Protein AF-X0WBB3-F1 (afdb_monomer_lite)

Secondary structure (DSSP, 8-state):
--HHHHHHHHHHHT-----HHHHHS-TT-PBPTTT-PBPEEEEETTEEEEEETTTEEE--TTHHHHHHHHHHHHHHHHHHHHHHHHHHHHHHHHHHHHHHTTT--

pLDDT: mean 83.01, std 15.42, range [49.75, 98.12]

Sequence (105 aa):
MDDEVLQFLADIENDQSFSENEQVVPHGERPCPICGEMMQVEVEHGVNIDACDQHGIWLDRDELPAIISKIRSGARLKRQRLVRQARTDGKKSGVIFGVWSLLFD

Organism: NCBI:txid412755

Radius of gyration: 25.54 Å; chains: 1; bounding box: 73×35×61 Å

Structure (mmCIF, N/CA/C/O backbone):
data_AF-X0WBB3-F1
#
_entry.id   AF-X0WBB3-F1
#
loop_
_atom_site.group_PDB
_atom_site.id
_atom_site.type_symbol
_atom_site.label_atom_id
_atom_site.label_alt_id
_atom_site.label_comp_id
_atom_site.label_asym_id
_atom_site.label_entity_id
_atom_site.label_seq_id
_atom_site.pdbx_PDB_ins_code
_atom_site.Cartn_x
_atom_site.Cartn_y
_atom_site.Cartn_z
_atom_site.occupancy
_atom_site.B_iso_or_equiv
_atom_site.auth_seq_id
_atom_site.auth_comp_id
_atom_site.auth_asym_id
_atom_site.auth_atom_id
_atom_site.pdbx_PDB_model_num
ATOM 1 N N . MET A 1 1 ? -28.432 22.628 -23.208 1.00 57.84 1 MET A N 1
ATOM 2 C CA . MET A 1 1 ? -28.674 22.231 -21.805 1.00 57.84 1 MET A CA 1
ATOM 3 C C . MET A 1 1 ? -27.718 21.084 -21.506 1.00 57.84 1 MET A C 1
ATOM 5 O O . MET A 1 1 ? -28.145 20.015 -21.102 1.00 57.84 1 MET A O 1
ATOM 9 N N . ASP A 1 2 ? -26.430 21.299 -21.802 1.00 65.12 2 ASP A N 1
ATOM 10 C CA . ASP A 1 2 ? -25.484 20.205 -22.071 1.00 65.12 2 ASP A CA 1
ATOM 11 C C . ASP A 1 2 ? -24.083 20.508 -21.521 1.00 65.12 2 ASP A C 1
ATOM 13 O O . ASP A 1 2 ? -23.378 19.584 -21.139 1.00 65.12 2 ASP A O 1
ATOM 17 N N . ASP A 1 3 ? -23.706 21.785 -21.376 1.00 69.00 3 ASP A N 1
ATOM 18 C CA . ASP A 1 3 ? -22.410 22.161 -20.789 1.00 69.00 3 ASP A CA 1
ATOM 19 C C . ASP A 1 3 ? -22.322 21.823 -19.293 1.00 69.00 3 ASP A C 1
ATOM 21 O O . ASP A 1 3 ? -21.275 21.413 -18.807 1.00 69.00 3 ASP A O 1
ATOM 25 N N . GLU A 1 4 ? -23.437 21.918 -18.566 1.00 76.00 4 GLU A N 1
ATOM 26 C CA . GLU A 1 4 ? -23.508 21.588 -17.136 1.00 76.00 4 GLU A CA 1
ATOM 27 C C . GLU A 1 4 ? -23.421 20.070 -16.897 1.00 76.00 4 GLU A C 1
ATOM 29 O O . GLU A 1 4 ? -22.791 19.613 -15.948 1.00 76.00 4 GLU A O 1
ATOM 34 N N . VAL A 1 5 ? -23.987 19.275 -17.814 1.00 77.31 5 VAL A N 1
ATOM 35 C CA . VAL A 1 5 ? -23.910 17.806 -17.785 1.00 77.31 5 VAL A CA 1
ATOM 36 C C . VAL A 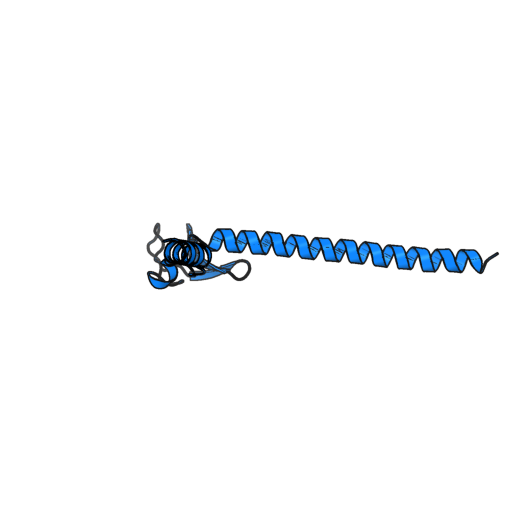1 5 ? -22.513 17.334 -18.182 1.00 77.31 5 VAL A C 1
ATOM 38 O O . VAL A 1 5 ? -21.985 16.410 -17.575 1.00 77.31 5 VAL A O 1
ATOM 41 N N . LEU A 1 6 ? -21.888 17.977 -19.171 1.00 73.94 6 LEU A N 1
ATOM 42 C CA . LEU A 1 6 ? -20.516 17.669 -19.576 1.00 73.94 6 LEU A CA 1
ATOM 43 C C . LEU A 1 6 ? -19.501 18.045 -18.493 1.00 73.94 6 LEU A C 1
ATOM 45 O O . LEU A 1 6 ? -18.568 17.280 -18.264 1.00 73.94 6 LEU A O 1
ATOM 49 N N . GLN A 1 7 ? -19.711 19.163 -17.794 1.00 72.56 7 GLN A N 1
ATOM 50 C CA . GLN A 1 7 ? -18.898 19.525 -16.635 1.00 72.56 7 GLN A CA 1
ATOM 51 C C . GLN A 1 7 ? -19.069 18.500 -15.506 1.00 72.56 7 GLN A C 1
ATOM 53 O O . GLN A 1 7 ? -18.080 18.007 -14.980 1.00 72.56 7 GLN A O 1
ATOM 58 N N . PHE A 1 8 ? -20.304 18.084 -15.217 1.00 71.31 8 PHE A N 1
ATOM 59 C CA . PHE A 1 8 ? -20.592 17.055 -14.215 1.00 71.31 8 PHE A CA 1
ATOM 60 C C . PHE A 1 8 ? -19.952 15.693 -14.545 1.00 71.31 8 PHE A C 1
ATOM 62 O O . PHE A 1 8 ? -19.420 15.027 -13.661 1.00 71.31 8 PHE A O 1
ATOM 69 N N . LEU A 1 9 ? -19.952 15.279 -15.817 1.00 68.44 9 LEU A N 1
ATOM 70 C CA . LEU A 1 9 ? -19.280 14.049 -16.257 1.00 68.44 9 LEU A CA 1
ATOM 71 C C . LEU A 1 9 ? -17.751 14.161 -16.176 1.00 68.44 9 LEU A C 1
ATOM 73 O O . LEU A 1 9 ? -17.098 13.206 -15.762 1.00 68.44 9 LEU A O 1
ATOM 77 N N . ALA A 1 10 ? -17.186 15.322 -16.518 1.00 68.38 10 ALA A N 1
ATOM 78 C CA . ALA A 1 10 ? -15.755 15.581 -16.380 1.00 68.38 10 ALA A CA 1
ATOM 79 C C . ALA A 1 10 ? -15.309 15.594 -14.908 1.00 68.38 10 ALA A C 1
ATOM 81 O O . ALA A 1 10 ? -14.223 15.112 -14.598 1.00 68.38 10 ALA A O 1
ATOM 82 N N . ASP A 1 11 ? -16.153 16.089 -14.002 1.00 65.94 11 ASP A N 1
ATOM 83 C CA . ASP A 1 11 ? -15.886 16.102 -12.563 1.00 65.94 11 ASP A CA 1
ATOM 84 C C . ASP A 1 11 ? -15.954 14.684 -11.956 1.00 65.94 11 ASP A C 1
ATOM 86 O O . ASP A 1 11 ? -15.150 14.362 -11.086 1.00 65.94 11 ASP A O 1
ATOM 90 N N . ILE A 1 12 ? -16.829 13.802 -12.467 1.00 62.53 12 ILE A N 1
ATOM 91 C CA . ILE A 1 12 ? -16.851 12.367 -12.112 1.00 62.53 12 ILE A CA 1
ATOM 92 C C . ILE A 1 12 ? -15.587 11.648 -12.608 1.00 62.53 12 ILE A C 1
ATOM 94 O O . ILE A 1 12 ? -15.017 10.826 -11.894 1.00 62.53 12 ILE A O 1
ATOM 98 N N . GLU A 1 13 ? -15.139 11.925 -13.835 1.00 60.09 13 GLU A N 1
ATOM 99 C CA . GLU A 1 13 ? -13.934 11.297 -14.400 1.00 60.09 13 GLU A CA 1
ATOM 100 C C . GLU A 1 13 ? -12.635 11.795 -13.746 1.00 60.09 13 GLU A C 1
ATOM 102 O O . GLU A 1 13 ? -11.619 11.096 -13.772 1.00 60.09 13 GLU A O 1
ATOM 107 N N . ASN A 1 14 ? -12.665 12.992 -13.159 1.00 57.06 14 ASN A N 1
ATOM 108 C CA . ASN A 1 14 ? -11.523 13.641 -12.522 1.00 57.06 14 ASN A CA 1
ATOM 109 C C . ASN A 1 14 ? -11.528 13.512 -10.993 1.00 57.06 14 ASN A C 1
ATOM 111 O O . ASN A 1 14 ? -10.744 14.189 -10.322 1.00 57.06 14 ASN A O 1
ATOM 115 N N . ASP A 1 15 ? -12.378 12.642 -10.444 1.00 56.09 15 ASP A N 1
ATOM 116 C CA . ASP A 1 15 ? -12.392 12.320 -9.024 1.00 56.09 15 ASP A CA 1
ATOM 117 C C . ASP A 1 15 ? -11.141 11.506 -8.659 1.00 56.09 15 ASP A C 1
ATOM 119 O O . ASP A 1 15 ? -11.122 10.282 -8.556 1.00 56.09 15 ASP A O 1
ATOM 123 N N . GLN A 1 16 ? -10.032 12.231 -8.522 1.00 57.78 16 GLN A N 1
ATOM 124 C CA . GLN A 1 16 ? -8.817 11.796 -7.851 1.00 57.78 16 GLN A CA 1
ATOM 125 C C . GLN A 1 16 ? -8.965 11.957 -6.333 1.00 57.78 16 GLN A C 1
ATOM 127 O O . GLN A 1 16 ? -7.996 12.327 -5.661 1.00 57.78 16 GLN A O 1
ATOM 132 N N . SER A 1 17 ? -10.154 11.727 -5.768 1.00 53.50 17 SER A N 1
ATOM 133 C CA . SER A 1 17 ? -10.247 11.567 -4.327 1.00 53.50 17 SER A CA 1
ATOM 134 C C . SER A 1 17 ? -9.536 10.267 -3.965 1.00 53.50 17 SER A C 1
ATOM 136 O O . SER A 1 17 ? -9.991 9.152 -4.201 1.00 53.50 17 SER A O 1
ATOM 138 N N . PHE A 1 18 ? -8.329 10.428 -3.423 1.00 58.09 18 PHE A N 1
ATOM 139 C CA . PHE A 1 18 ? -7.751 9.425 -2.543 1.00 58.09 18 PHE A CA 1
ATOM 140 C C . PHE A 1 18 ? -8.852 8.976 -1.584 1.00 58.09 18 PHE A C 1
ATOM 142 O O . PHE A 1 18 ? -9.543 9.840 -1.036 1.00 58.09 18 PHE A O 1
ATOM 149 N N . SER A 1 19 ? -9.013 7.653 -1.497 1.00 61.62 19 SER A N 1
ATOM 150 C CA . SER A 1 19 ? -10.192 6.943 -1.004 1.00 61.62 19 SER A CA 1
ATOM 151 C C . SER A 1 19 ? -11.025 7.764 -0.016 1.00 61.62 19 SER A C 1
ATOM 153 O O . SER A 1 19 ? -10.541 8.197 1.028 1.00 61.62 19 SER A O 1
ATOM 155 N N . GLU A 1 20 ? -12.316 7.943 -0.304 1.00 71.00 20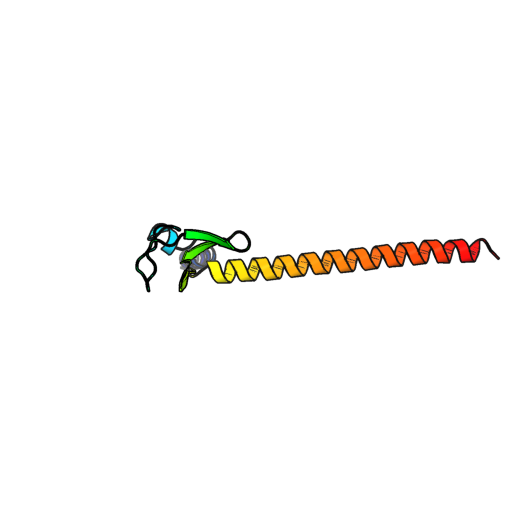 GLU A N 1
ATOM 156 C CA . GLU A 1 20 ? -13.273 8.497 0.669 1.00 71.00 20 GLU A CA 1
ATOM 157 C C . GLU A 1 20 ? -13.136 7.805 2.041 1.00 71.00 20 GLU A C 1
ATOM 159 O O . GLU A 1 20 ? -13.293 8.433 3.086 1.00 71.00 20 GLU A O 1
ATOM 164 N N . ASN A 1 21 ? -12.754 6.522 2.032 1.00 81.69 21 ASN A N 1
ATOM 165 C CA . ASN A 1 21 ? -12.452 5.734 3.218 1.00 81.69 21 ASN A CA 1
ATOM 166 C C . ASN A 1 21 ? -11.294 6.283 4.061 1.00 81.69 21 ASN A C 1
ATOM 168 O O . ASN A 1 21 ? -11.414 6.231 5.279 1.00 81.69 21 ASN A O 1
ATOM 172 N N . GLU A 1 22 ? -10.225 6.830 3.477 1.00 83.31 22 GLU A N 1
ATOM 173 C CA . GLU A 1 22 ? -9.100 7.387 4.246 1.00 83.31 22 GLU A CA 1
ATOM 174 C C . GLU A 1 22 ? -9.547 8.557 5.127 1.00 83.31 22 GLU A C 1
ATOM 176 O O . GLU A 1 22 ? -9.043 8.756 6.229 1.00 83.31 22 GLU A O 1
ATOM 181 N N . GLN A 1 23 ? -10.534 9.326 4.663 1.00 83.19 23 GLN A N 1
ATOM 182 C CA . GLN A 1 23 ? -11.096 10.436 5.430 1.00 83.19 23 GLN A CA 1
ATOM 183 C C . GLN A 1 23 ? -11.981 9.949 6.585 1.00 83.19 23 GLN A C 1
ATOM 185 O O . GLN A 1 23 ? -12.121 10.647 7.588 1.00 83.19 23 GLN A O 1
ATOM 190 N N . VAL A 1 24 ? -12.598 8.771 6.441 1.00 88.94 24 VAL A N 1
ATOM 191 C CA . VAL A 1 24 ? -13.482 8.176 7.453 1.00 88.94 24 VAL A CA 1
ATOM 192 C C . VAL A 1 24 ? -12.684 7.385 8.484 1.00 88.94 24 VAL A C 1
ATOM 194 O O . VAL A 1 24 ? -12.955 7.498 9.679 1.00 88.94 24 VAL A O 1
ATOM 197 N N . VAL A 1 25 ? -11.722 6.580 8.031 1.00 89.81 25 VAL A N 1
ATOM 198 C CA . VAL A 1 25 ? -10.829 5.793 8.879 1.00 89.81 25 VAL A CA 1
ATOM 199 C C . VAL A 1 25 ? -9.413 5.847 8.300 1.00 89.81 25 VAL A C 1
ATOM 201 O O . VAL A 1 25 ? -9.098 5.073 7.387 1.00 89.81 25 VAL A O 1
ATOM 204 N N . PRO A 1 26 ? -8.559 6.740 8.823 1.00 90.94 26 PRO A N 1
ATOM 205 C CA . PRO A 1 26 ? -7.173 6.834 8.396 1.00 90.94 26 PRO A CA 1
ATOM 206 C C . PRO A 1 26 ? -6.413 5.522 8.599 1.00 90.94 26 PRO A C 1
ATOM 208 O O . PRO A 1 26 ? -6.749 4.709 9.471 1.00 90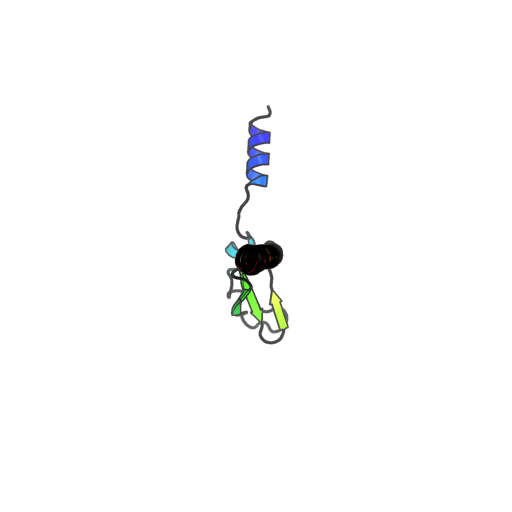.94 26 PRO A O 1
ATOM 211 N N . HIS A 1 27 ? -5.342 5.347 7.833 1.00 93.25 27 HIS A N 1
ATOM 212 C CA . HIS A 1 27 ? -4.387 4.266 8.065 1.00 93.25 27 HIS A CA 1
ATOM 213 C C . HIS A 1 27 ? -3.899 4.241 9.522 1.00 93.25 27 HIS A C 1
ATOM 215 O O . HIS A 1 27 ? -3.552 5.271 10.102 1.00 93.25 27 HIS A O 1
ATOM 221 N N . GLY A 1 28 ? -3.829 3.049 10.112 1.00 93.00 28 GLY A N 1
ATOM 222 C CA . GLY A 1 28 ? -3.407 2.824 11.495 1.00 93.00 28 GLY A CA 1
ATOM 223 C C . GLY A 1 28 ? -4.506 3.057 12.534 1.00 93.00 28 GLY A C 1
ATOM 224 O O . GLY A 1 28 ? -4.307 2.768 13.714 1.00 93.00 28 GLY A O 1
ATOM 225 N N . GLU A 1 29 ? -5.680 3.535 12.114 1.00 95.44 29 GLU A N 1
ATOM 226 C CA . GLU A 1 29 ? -6.853 3.715 12.976 1.00 95.44 29 GLU A CA 1
ATOM 227 C C . GLU A 1 29 ? -7.888 2.586 12.813 1.00 95.44 29 GLU A C 1
ATOM 229 O O . GLU A 1 29 ? -8.962 2.616 13.419 1.00 95.44 29 GLU A O 1
ATOM 234 N N . ARG A 1 30 ? -7.561 1.540 12.041 1.00 94.44 30 ARG A N 1
ATOM 235 C CA . ARG A 1 30 ? -8.439 0.385 11.807 1.00 94.44 30 ARG A CA 1
ATOM 236 C C . ARG A 1 30 ? -8.173 -0.747 12.798 1.00 94.44 30 ARG A C 1
ATOM 238 O O . ARG A 1 30 ? -7.045 -1.233 12.870 1.00 94.44 30 ARG A O 1
ATOM 245 N N . PRO A 1 31 ? -9.192 -1.239 13.525 1.00 97.00 31 PRO A N 1
ATOM 246 C CA . PRO A 1 31 ? -9.078 -2.495 14.251 1.00 97.00 31 PRO A CA 1
ATOM 247 C C . PRO A 1 31 ? -9.213 -3.683 13.289 1.00 97.00 31 PRO A C 1
ATOM 249 O O . PRO A 1 31 ? -10.059 -3.693 12.392 1.00 97.00 31 PRO A O 1
ATOM 252 N N . CYS A 1 32 ? -8.422 -4.730 13.508 1.00 97.44 32 CYS A N 1
ATOM 253 C CA . CYS A 1 32 ? -8.532 -5.978 12.769 1.00 97.44 32 CYS A CA 1
ATOM 254 C C . CYS A 1 32 ? -9.921 -6.607 12.994 1.00 97.44 32 CYS A C 1
ATOM 256 O O . CYS A 1 32 ? -10.313 -6.816 14.144 1.00 97.44 32 CYS A O 1
ATOM 258 N N . PRO A 1 33 ? -10.652 -7.016 11.942 1.00 96.88 33 PRO A N 1
ATOM 259 C CA . PRO A 1 33 ? -11.982 -7.613 12.094 1.00 96.88 33 PRO A CA 1
ATOM 260 C C . PRO A 1 33 ? -11.965 -9.009 12.741 1.00 96.88 33 PRO A C 1
ATOM 262 O O . PRO A 1 33 ? -13.025 -9.535 13.070 1.00 96.88 33 PRO A O 1
ATOM 265 N N . ILE A 1 34 ? -10.785 -9.625 12.896 1.00 98.12 34 ILE A N 1
ATOM 266 C CA . ILE A 1 34 ? -10.631 -10.976 13.451 1.00 98.12 34 ILE A CA 1
ATOM 267 C C . ILE A 1 34 ? -10.193 -10.926 14.920 1.00 98.12 34 ILE A C 1
ATOM 269 O O . ILE A 1 34 ? -10.847 -11.547 15.755 1.00 98.12 34 ILE A O 1
ATOM 273 N N . CYS A 1 35 ? -9.127 -10.190 15.260 1.00 97.62 35 CYS A N 1
ATOM 274 C CA . CYS A 1 35 ? -8.654 -10.088 16.652 1.00 97.62 35 CYS A CA 1
ATOM 275 C C . CYS A 1 35 ? -9.023 -8.792 17.378 1.00 97.62 35 CYS A C 1
ATOM 277 O O . CYS A 1 35 ? -8.899 -8.742 18.598 1.00 97.62 35 CYS A O 1
ATOM 279 N N . GLY A 1 36 ? -9.462 -7.750 16.670 1.00 96.75 36 GLY A N 1
ATOM 280 C CA . GLY A 1 36 ? -9.775 -6.442 17.251 1.00 96.75 36 GLY A CA 1
ATOM 281 C C . GLY A 1 36 ? -8.563 -5.570 17.597 1.00 96.75 36 GLY A C 1
ATOM 282 O O . GLY A 1 36 ? -8.754 -4.436 18.025 1.00 96.75 36 GLY A O 1
ATOM 283 N N . GLU A 1 37 ? -7.332 -6.057 17.415 1.00 97.25 37 GLU A N 1
ATOM 284 C CA . GLU A 1 37 ? -6.117 -5.255 17.613 1.00 97.25 37 GLU A CA 1
ATOM 285 C C . GLU A 1 37 ? -5.962 -4.196 16.516 1.00 97.25 37 GLU A C 1
ATOM 287 O O . GLU A 1 37 ? -6.381 -4.413 15.377 1.00 97.25 37 GLU A O 1
ATOM 292 N N . MET A 1 38 ? -5.346 -3.060 16.852 1.00 97.50 38 MET A N 1
ATOM 293 C CA . MET A 1 38 ? -5.075 -1.997 15.883 1.00 97.50 38 MET A CA 1
ATOM 294 C C . MET A 1 38 ? -4.109 -2.488 14.808 1.00 97.50 38 MET A C 1
ATOM 296 O O . MET A 1 38 ? -3.059 -3.053 15.117 1.00 97.50 38 MET A O 1
ATOM 300 N N . MET A 1 39 ? -4.474 -2.264 13.552 1.00 97.56 39 MET A N 1
ATOM 301 C CA . MET A 1 39 ? -3.634 -2.593 12.409 1.00 97.56 39 MET A CA 1
ATOM 302 C C . MET A 1 39 ? -2.487 -1.583 12.298 1.00 97.56 39 MET A C 1
ATOM 304 O O . MET A 1 39 ? -2.631 -0.409 12.637 1.00 97.56 39 MET A O 1
ATOM 308 N N . GLN A 1 40 ? -1.326 -2.061 11.864 1.00 97.56 40 GLN A N 1
ATOM 309 C CA . GLN A 1 40 ? -0.137 -1.250 11.637 1.00 97.56 40 GLN A CA 1
ATOM 310 C C . GLN A 1 40 ? -0.126 -0.739 10.200 1.00 97.56 40 GLN A C 1
ATOM 312 O O . GLN A 1 40 ? -0.572 -1.429 9.285 1.00 97.56 40 GLN A O 1
ATOM 317 N N . VAL A 1 41 ? 0.428 0.454 10.002 1.00 97.19 41 VAL A N 1
ATOM 318 C CA . VAL A 1 41 ? 0.616 1.005 8.659 1.00 97.19 41 VAL A CA 1
ATOM 319 C C . VAL A 1 41 ? 1.881 0.422 8.049 1.00 97.19 41 VAL A C 1
ATOM 321 O O . VAL A 1 41 ? 2.983 0.638 8.557 1.00 97.19 41 VAL A O 1
ATOM 324 N N . GLU A 1 42 ? 1.727 -0.266 6.926 1.00 96.88 42 GLU A N 1
ATOM 325 C CA . GLU A 1 42 ? 2.825 -0.779 6.114 1.00 96.88 42 GLU A CA 1
ATOM 326 C C . GLU A 1 42 ? 2.848 -0.108 4.737 1.00 96.88 42 GLU A C 1
ATOM 328 O O . GLU A 1 42 ? 1.882 0.522 4.312 1.00 96.88 42 GLU A O 1
ATOM 333 N N . VAL A 1 43 ? 3.981 -0.205 4.033 1.00 96.31 43 VAL A N 1
ATOM 334 C CA . VAL A 1 43 ? 4.168 0.442 2.727 1.00 96.31 43 VAL A CA 1
ATOM 335 C C . VAL A 1 43 ? 4.481 -0.595 1.659 1.00 96.31 43 VAL A C 1
ATOM 337 O O . VAL A 1 43 ? 5.612 -1.064 1.541 1.00 96.31 43 VAL A O 1
ATOM 340 N N . GLU A 1 44 ? 3.507 -0.856 0.791 1.00 95.69 44 GLU A N 1
ATOM 341 C CA . GLU A 1 44 ? 3.620 -1.812 -0.305 1.00 95.69 44 GLU A CA 1
ATOM 342 C C . GLU A 1 44 ? 3.768 -1.116 -1.652 1.00 95.69 44 GLU A C 1
ATOM 344 O O . GLU A 1 44 ? 2.902 -0.378 -2.121 1.00 95.69 44 GLU A O 1
ATOM 349 N N . HIS A 1 45 ? 4.923 -1.306 -2.296 1.00 94.12 45 HIS A N 1
ATOM 350 C CA . HIS A 1 45 ? 5.280 -0.596 -3.528 1.00 94.12 45 HIS A CA 1
ATOM 351 C C . HIS A 1 45 ? 5.069 0.936 -3.433 1.00 94.12 45 HIS A C 1
ATOM 353 O O . HIS A 1 45 ? 4.808 1.607 -4.431 1.00 94.12 45 HIS A O 1
ATOM 359 N N . GLY A 1 46 ? 5.200 1.523 -2.239 1.00 92.69 46 GLY A N 1
ATOM 360 C CA . GLY A 1 46 ? 4.966 2.949 -1.984 1.00 92.69 46 GLY A CA 1
ATOM 361 C C . GLY A 1 46 ? 3.491 3.339 -1.835 1.00 92.69 46 GLY A C 1
ATOM 362 O O . GLY A 1 46 ? 3.161 4.494 -2.093 1.00 92.69 46 GLY A O 1
ATOM 363 N N . VAL A 1 47 ? 2.600 2.383 -1.583 1.00 93.38 47 VAL A N 1
ATOM 364 C CA . VAL A 1 47 ? 1.191 2.581 -1.212 1.00 93.38 47 VAL A CA 1
ATOM 365 C C . VAL A 1 47 ? 1.074 2.217 0.266 1.00 93.38 47 VAL A C 1
ATOM 367 O O . VAL A 1 47 ? 1.572 1.162 0.647 1.00 93.38 47 VAL A O 1
ATOM 370 N N . ASN A 1 48 ? 0.496 3.096 1.084 1.00 94.75 48 ASN A N 1
ATOM 371 C CA . ASN A 1 48 ? 0.214 2.768 2.483 1.00 94.75 48 ASN A CA 1
ATOM 372 C C . ASN A 1 48 ? -0.921 1.744 2.526 1.00 94.75 48 ASN A C 1
ATOM 374 O O . ASN A 1 48 ? -1.809 1.815 1.679 1.00 94.75 48 ASN A O 1
ATOM 378 N N . ILE A 1 49 ? -0.831 0.785 3.442 1.00 95.38 49 ILE A N 1
ATOM 379 C CA . ILE A 1 49 ? -1.840 -0.250 3.672 1.00 95.38 49 ILE A CA 1
ATOM 380 C C . ILE A 1 49 ? -1.944 -0.537 5.170 1.00 95.38 49 ILE A C 1
ATOM 382 O O . ILE A 1 49 ? -0.975 -0.336 5.906 1.00 95.38 49 ILE A O 1
ATOM 386 N N . ASP A 1 50 ? -3.083 -1.056 5.614 1.00 97.31 50 ASP A N 1
ATOM 387 C CA . ASP A 1 50 ? -3.252 -1.538 6.984 1.00 97.31 50 ASP A CA 1
ATOM 388 C C . ASP A 1 50 ? -2.939 -3.037 7.069 1.00 97.31 50 ASP A C 1
ATOM 390 O O . ASP A 1 50 ? -3.464 -3.848 6.299 1.00 97.31 50 ASP A O 1
ATOM 394 N N . ALA A 1 51 ? -2.121 -3.434 8.044 1.00 97.88 51 ALA A N 1
ATOM 395 C CA . ALA A 1 51 ? -1.690 -4.812 8.248 1.00 97.88 51 ALA A CA 1
ATOM 396 C C . ALA A 1 51 ? -1.894 -5.279 9.695 1.00 97.88 51 ALA A C 1
ATOM 398 O O . ALA A 1 51 ? -1.604 -4.582 10.664 1.00 97.88 51 ALA A O 1
ATOM 399 N N . CYS A 1 52 ? -2.404 -6.498 9.845 1.00 98.12 52 CYS A N 1
ATOM 400 C CA . CYS A 1 52 ? -2.455 -7.226 11.101 1.00 98.12 52 CYS A CA 1
ATOM 401 C C . CYS A 1 52 ? -1.441 -8.367 11.042 1.00 98.12 52 CYS A C 1
ATOM 403 O O . CYS A 1 52 ? -1.598 -9.285 10.231 1.00 98.12 52 CYS A O 1
ATOM 405 N N . ASP A 1 53 ? -0.483 -8.361 11.969 1.00 96.62 53 ASP A N 1
ATOM 406 C CA . ASP A 1 53 ? 0.612 -9.336 12.061 1.00 96.62 53 ASP A CA 1
ATOM 407 C C . ASP A 1 53 ? 0.147 -10.801 12.024 1.00 96.62 53 ASP A C 1
ATOM 409 O O . ASP A 1 53 ? 0.877 -11.678 11.567 1.00 96.62 53 ASP A O 1
ATOM 413 N N . GLN A 1 54 ? -1.059 -11.087 12.528 1.00 97.44 54 GLN A N 1
ATOM 414 C CA . GLN A 1 54 ? -1.586 -12.450 12.653 1.00 97.44 54 GLN A CA 1
ATOM 415 C C . GLN A 1 54 ? -2.583 -12.844 11.555 1.00 97.44 54 GLN A C 1
ATOM 417 O O . GLN A 1 54 ? -2.743 -14.034 11.285 1.00 97.44 54 GLN A O 1
ATOM 422 N N . HIS A 1 55 ? -3.276 -11.884 10.934 1.00 98.00 55 HIS A N 1
ATOM 423 C CA . HIS A 1 55 ? -4.463 -12.182 10.119 1.00 98.00 55 HIS A CA 1
ATOM 424 C C . HIS A 1 55 ? -4.393 -11.680 8.675 1.00 98.00 55 HIS A C 1
ATOM 426 O O . HIS A 1 55 ? -5.168 -12.152 7.841 1.00 98.00 55 HIS A O 1
ATOM 432 N N . GLY A 1 56 ? -3.466 -10.772 8.358 1.00 96.19 56 GLY A N 1
ATOM 433 C CA . GLY A 1 56 ? -3.246 -10.279 7.000 1.00 96.19 56 GLY A CA 1
ATOM 434 C C . GLY A 1 56 ? -3.532 -8.791 6.833 1.00 96.19 56 GLY A C 1
ATOM 435 O O . GLY A 1 56 ? -3.504 -8.028 7.794 1.00 96.19 56 GLY A O 1
ATOM 436 N N . ILE A 1 57 ? -3.780 -8.386 5.588 1.00 96.88 57 ILE A N 1
ATOM 437 C CA . ILE A 1 57 ? -3.853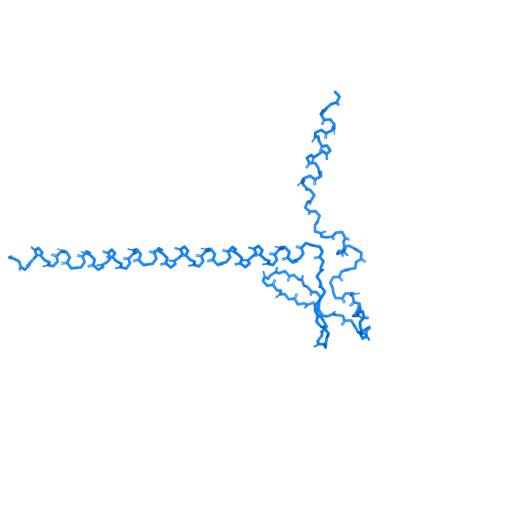 -6.980 5.176 1.00 96.88 57 ILE A CA 1
ATOM 438 C C . ILE A 1 57 ? -5.283 -6.548 4.855 1.00 96.88 57 ILE A C 1
ATOM 440 O O . ILE A 1 57 ? -6.094 -7.342 4.371 1.00 96.88 57 ILE A O 1
ATOM 444 N N . TRP A 1 58 ? -5.567 -5.273 5.085 1.00 95.50 58 TRP A N 1
ATOM 445 C CA . TRP A 1 58 ? -6.776 -4.598 4.647 1.00 95.50 58 TRP A CA 1
ATOM 446 C C . TRP A 1 58 ? -6.402 -3.575 3.577 1.00 95.50 58 TRP A C 1
ATOM 448 O O . TRP A 1 58 ? -5.482 -2.789 3.776 1.00 95.50 58 TRP A O 1
ATOM 458 N N . LEU A 1 59 ? -7.105 -3.615 2.443 1.00 94.19 59 LEU A N 1
ATOM 459 C CA . LEU A 1 59 ? -6.885 -2.702 1.324 1.00 94.19 59 LEU A CA 1
ATOM 460 C C . LEU A 1 59 ? -8.168 -1.945 1.017 1.00 94.19 59 LEU A C 1
ATOM 462 O O . LEU A 1 59 ? -9.219 -2.562 0.809 1.00 94.19 59 LEU A O 1
ATOM 466 N N . ASP A 1 60 ? -8.071 -0.628 0.924 1.00 92.19 60 ASP A N 1
ATOM 467 C CA . ASP A 1 60 ? -9.148 0.189 0.387 1.00 92.19 60 ASP A CA 1
ATOM 468 C C . ASP A 1 60 ? -9.300 0.036 -1.126 1.00 92.19 60 ASP A C 1
ATOM 470 O O . ASP A 1 60 ? -8.450 -0.516 -1.833 1.00 92.19 60 ASP A O 1
ATOM 474 N N . ARG A 1 61 ? -10.432 0.548 -1.627 1.00 89.19 61 ARG A N 1
ATOM 475 C CA . ARG A 1 61 ? -10.861 0.466 -3.030 1.00 89.19 61 ARG A CA 1
ATOM 476 C C . ARG A 1 61 ? -9.727 0.741 -4.026 1.00 89.19 61 ARG A C 1
ATOM 478 O O . ARG A 1 61 ? -9.600 0.005 -5.006 1.00 89.19 61 ARG A O 1
ATOM 485 N N . ASP A 1 62 ? -8.914 1.762 -3.768 1.00 89.25 62 ASP A N 1
ATOM 486 C CA . ASP A 1 62 ? -7.940 2.284 -4.733 1.00 89.25 62 ASP A CA 1
ATOM 487 C C . ASP A 1 62 ? -6.502 1.800 -4.493 1.00 89.25 62 ASP A C 1
ATOM 489 O O . ASP A 1 62 ? -5.635 1.944 -5.362 1.00 89.25 62 ASP A O 1
ATOM 493 N N . GLU A 1 63 ? -6.238 1.129 -3.372 1.00 93.19 63 GLU A N 1
ATOM 494 C CA . GLU A 1 63 ? -4.892 0.689 -2.996 1.00 93.19 63 GLU A CA 1
ATOM 495 C C . GLU A 1 63 ? -4.427 -0.522 -3.801 1.00 93.19 63 GLU A C 1
ATOM 497 O O . GLU A 1 63 ? -3.332 -0.510 -4.372 1.00 93.19 63 GLU A O 1
ATOM 502 N N . LEU A 1 64 ? -5.265 -1.557 -3.928 1.00 94.69 64 LEU A N 1
ATOM 503 C CA . LEU A 1 64 ? -4.914 -2.740 -4.719 1.00 94.69 64 LEU A CA 1
ATOM 504 C C . LEU A 1 64 ? -4.650 -2.386 -6.201 1.00 94.69 64 LEU A C 1
ATOM 506 O O . LEU A 1 64 ? -3.609 -2.799 -6.736 1.00 94.69 64 LEU A O 1
ATOM 510 N N . PRO A 1 65 ? -5.512 -1.603 -6.890 1.00 93.81 65 PRO A N 1
ATOM 511 C CA . PRO A 1 65 ? -5.212 -1.110 -8.233 1.00 93.81 65 PRO A CA 1
ATOM 512 C C . PRO A 1 65 ? -3.905 -0.310 -8.309 1.00 93.81 65 PRO A C 1
ATOM 514 O O . PRO A 1 65 ? -3.121 -0.511 -9.247 1.00 93.81 65 PRO A O 1
ATOM 517 N N . ALA A 1 66 ? -3.630 0.554 -7.325 1.00 91.88 66 ALA A N 1
ATOM 518 C CA . ALA A 1 66 ? -2.401 1.340 -7.272 1.00 91.88 66 ALA A CA 1
ATOM 519 C C . ALA A 1 66 ? -1.153 0.447 -7.153 1.00 91.88 66 ALA A C 1
ATOM 521 O O . ALA A 1 66 ? -0.202 0.617 -7.925 1.00 91.88 66 ALA A O 1
ATOM 522 N N . ILE A 1 67 ? -1.172 -0.554 -6.267 1.00 95.50 67 ILE A N 1
ATOM 523 C CA . ILE A 1 67 ? -0.084 -1.531 -6.101 1.00 95.50 67 ILE A CA 1
ATOM 524 C C . ILE A 1 67 ? 0.173 -2.270 -7.422 1.00 95.50 67 ILE A C 1
ATOM 526 O O . ILE A 1 67 ? 1.304 -2.299 -7.923 1.00 95.50 67 ILE A O 1
ATOM 530 N N . ILE A 1 68 ? -0.879 -2.801 -8.055 1.00 95.88 68 ILE A N 1
ATOM 531 C CA . ILE A 1 68 ? -0.771 -3.519 -9.335 1.00 95.88 68 ILE A CA 1
ATOM 532 C C . ILE A 1 68 ? -0.182 -2.616 -10.428 1.00 95.88 68 ILE A C 1
ATOM 534 O O . ILE A 1 68 ? 0.681 -3.050 -11.203 1.00 95.88 68 ILE A O 1
ATOM 538 N N . SER A 1 69 ? -0.622 -1.358 -10.501 1.00 94.12 69 SER A N 1
ATOM 539 C CA . SER A 1 69 ? -0.117 -0.379 -11.469 1.00 94.12 69 SER A CA 1
ATOM 540 C C . SER A 1 69 ? 1.383 -0.125 -11.295 1.00 94.12 69 SER A C 1
ATOM 542 O O . SER A 1 69 ? 2.144 -0.143 -12.274 1.00 94.12 69 SER A O 1
ATOM 544 N N . LYS A 1 70 ? 1.845 0.022 -10.048 1.00 93.88 70 LYS A N 1
ATOM 545 C CA . LYS A 1 70 ? 3.262 0.234 -9.734 1.00 93.88 70 LYS A CA 1
ATOM 546 C C . LYS A 1 70 ? 4.120 -0.985 -10.061 1.00 93.88 70 LYS A C 1
ATOM 548 O O 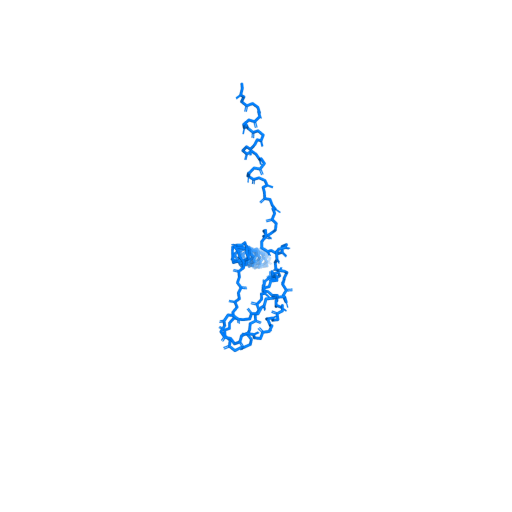. LYS A 1 70 ? 5.168 -0.827 -10.692 1.00 93.88 70 LYS A O 1
ATOM 553 N N . ILE A 1 71 ? 3.653 -2.197 -9.752 1.00 95.00 71 ILE A N 1
ATOM 554 C CA . ILE A 1 71 ? 4.337 -3.447 -10.128 1.00 95.00 71 ILE A CA 1
ATOM 555 C C . ILE A 1 71 ? 4.494 -3.541 -11.652 1.00 95.00 71 ILE A C 1
ATOM 557 O O . ILE A 1 71 ? 5.597 -3.762 -12.165 1.00 95.00 71 ILE A O 1
ATOM 561 N N . ARG A 1 72 ? 3.403 -3.328 -12.402 1.00 93.50 72 ARG A N 1
ATOM 562 C CA . ARG A 1 72 ? 3.407 -3.387 -13.876 1.00 93.50 72 ARG A CA 1
ATOM 563 C C . ARG A 1 72 ? 4.347 -2.349 -14.484 1.00 93.50 72 ARG A C 1
ATOM 565 O O . ARG A 1 72 ? 5.132 -2.674 -15.381 1.00 93.50 72 ARG A O 1
ATOM 572 N N . SER A 1 73 ? 4.301 -1.120 -13.977 1.00 92.62 73 SER A N 1
ATOM 573 C CA . SER A 1 73 ? 5.158 -0.022 -14.427 1.00 92.62 73 SER A CA 1
ATOM 574 C C . SER A 1 73 ? 6.635 -0.315 -14.151 1.00 92.62 73 SER A C 1
ATOM 576 O O . SER A 1 73 ? 7.464 -0.213 -15.059 1.00 92.62 73 SER A O 1
ATOM 578 N N . GLY A 1 74 ? 6.968 -0.790 -12.947 1.00 92.06 74 GLY A N 1
ATOM 579 C CA . GLY A 1 74 ? 8.329 -1.192 -12.585 1.00 92.06 74 GLY A CA 1
ATOM 580 C C . GLY A 1 74 ? 8.875 -2.314 -13.475 1.00 92.06 74 GLY A C 1
ATOM 581 O O . GLY A 1 74 ? 9.989 -2.215 -14.000 1.00 92.06 74 GLY A O 1
ATOM 582 N N . ALA A 1 75 ? 8.072 -3.350 -13.735 1.00 91.94 75 ALA A N 1
ATOM 583 C CA . ALA A 1 75 ? 8.451 -4.452 -14.620 1.00 91.94 75 ALA A CA 1
ATOM 584 C C . ALA A 1 75 ? 8.721 -3.982 -16.061 1.00 91.94 75 ALA A C 1
ATOM 586 O O . ALA A 1 75 ? 9.702 -4.402 -16.689 1.00 91.94 75 ALA A O 1
ATOM 587 N N . ARG A 1 76 ? 7.887 -3.071 -16.585 1.00 93.69 76 ARG A N 1
ATOM 588 C CA . ARG A 1 76 ? 8.065 -2.474 -17.917 1.00 93.69 76 ARG A CA 1
ATOM 589 C C . ARG A 1 76 ? 9.378 -1.699 -18.015 1.00 93.69 76 ARG A C 1
ATOM 591 O O . ARG A 1 76 ? 10.130 -1.912 -18.968 1.00 93.69 76 ARG A O 1
ATOM 598 N N . LEU A 1 77 ? 9.673 -0.845 -17.036 1.00 93.38 77 LEU A N 1
ATOM 599 C CA . LEU A 1 77 ? 10.904 -0.048 -17.004 1.00 93.38 77 LEU A CA 1
ATOM 600 C C . LEU A 1 77 ? 12.153 -0.939 -16.934 1.00 93.38 77 LEU A C 1
ATOM 602 O O . LEU A 1 77 ? 13.105 -0.738 -17.695 1.00 93.38 77 LEU A O 1
ATOM 606 N N . LYS A 1 78 ? 12.127 -1.985 -16.096 1.00 94.50 78 LYS A N 1
ATOM 607 C CA . LYS A 1 78 ? 13.219 -2.967 -16.003 1.00 94.50 78 LYS A CA 1
ATOM 608 C C . LYS A 1 78 ? 13.481 -3.638 -17.354 1.00 94.50 78 LYS A C 1
ATOM 610 O O . LYS A 1 78 ? 14.626 -3.689 -17.801 1.00 94.50 78 LYS A O 1
ATOM 615 N N . ARG A 1 79 ? 12.426 -4.089 -18.046 1.00 94.12 79 ARG A N 1
ATOM 616 C CA . ARG A 1 79 ? 12.536 -4.703 -19.381 1.00 94.12 79 ARG A CA 1
ATOM 617 C C . ARG A 1 79 ? 13.143 -3.743 -20.405 1.00 94.12 79 ARG A C 1
ATOM 619 O O . ARG A 1 79 ? 14.049 -4.134 -21.134 1.00 94.12 79 ARG A O 1
ATOM 626 N N . GLN A 1 80 ? 12.680 -2.494 -20.449 1.00 94.62 80 GLN A N 1
ATOM 627 C CA . GLN A 1 80 ? 13.208 -1.486 -21.375 1.00 94.62 80 GLN A CA 1
ATOM 628 C C . GLN A 1 80 ? 14.707 -1.238 -21.163 1.00 94.62 80 GLN A C 1
ATOM 630 O O . GLN A 1 80 ? 15.463 -1.162 -22.134 1.00 94.62 80 GLN A O 1
ATOM 635 N N . ARG A 1 81 ? 15.153 -1.173 -19.902 1.00 95.06 81 ARG A N 1
ATOM 636 C CA . ARG A 1 81 ? 16.571 -1.013 -19.556 1.00 95.06 81 ARG A CA 1
ATOM 637 C C . ARG A 1 81 ? 17.414 -2.193 -20.037 1.00 95.06 81 ARG A C 1
ATOM 639 O O . ARG A 1 81 ? 18.443 -1.969 -20.668 1.00 95.06 81 ARG A O 1
ATOM 646 N N . LEU A 1 82 ? 16.957 -3.423 -19.794 1.00 94.56 82 LEU A N 1
ATOM 647 C CA . LEU A 1 82 ? 17.654 -4.639 -20.227 1.00 94.56 82 LEU A CA 1
ATOM 648 C C . LEU A 1 82 ? 17.769 -4.720 -21.755 1.00 94.56 82 LEU A C 1
ATOM 650 O O . LEU A 1 82 ? 18.848 -4.986 -22.275 1.00 94.56 82 LEU A O 1
ATOM 654 N N . VAL A 1 83 ? 16.693 -4.406 -22.487 1.00 92.31 83 VAL A N 1
ATOM 655 C CA . VAL A 1 83 ? 16.717 -4.360 -23.961 1.00 92.31 83 VAL A CA 1
ATOM 656 C C . VAL A 1 83 ? 17.701 -3.302 -24.467 1.00 92.31 83 VAL A C 1
ATOM 658 O O . VAL A 1 83 ? 18.444 -3.549 -25.417 1.00 92.31 83 VAL A O 1
ATOM 661 N N . ARG A 1 84 ? 17.739 -2.120 -23.838 1.00 92.38 84 ARG A N 1
ATOM 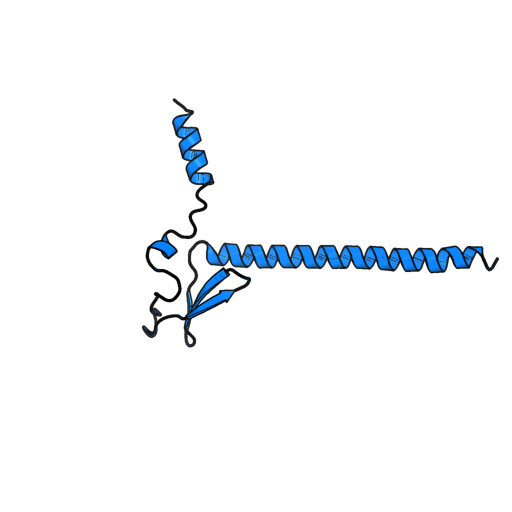662 C CA . ARG A 1 84 ? 18.691 -1.060 -24.198 1.00 92.38 84 ARG A CA 1
ATOM 663 C C . ARG A 1 84 ? 20.135 -1.495 -23.954 1.00 92.38 84 ARG A C 1
ATOM 665 O O . ARG A 1 84 ? 20.968 -1.261 -24.823 1.00 92.38 84 ARG A O 1
ATOM 672 N N . GLN A 1 85 ? 20.406 -2.143 -22.822 1.00 92.56 85 GLN A N 1
ATOM 673 C CA . GLN A 1 85 ? 21.732 -2.655 -22.481 1.00 92.56 85 GLN A CA 1
ATOM 674 C C . GLN A 1 85 ? 22.191 -3.743 -23.463 1.00 92.56 85 GLN A C 1
ATOM 676 O O . GLN A 1 85 ? 23.273 -3.637 -24.031 1.00 92.56 85 GLN A O 1
ATOM 681 N N . ALA A 1 86 ? 21.330 -4.716 -23.775 1.00 85.81 86 ALA A N 1
ATOM 682 C CA . ALA A 1 86 ? 21.637 -5.746 -24.767 1.00 85.81 86 ALA A CA 1
ATOM 683 C C . ALA A 1 86 ? 21.961 -5.145 -26.150 1.00 85.81 86 ALA A C 1
ATOM 685 O O . ALA A 1 86 ? 22.906 -5.569 -26.814 1.00 85.81 86 ALA A O 1
ATOM 686 N N . ARG A 1 87 ? 21.228 -4.099 -26.568 1.00 82.12 87 ARG A N 1
ATOM 687 C CA . ARG A 1 87 ? 21.523 -3.358 -27.808 1.00 82.12 87 ARG A CA 1
ATOM 688 C C . ARG A 1 87 ? 22.879 -2.654 -27.761 1.00 82.12 87 ARG A C 1
ATOM 690 O O . ARG A 1 87 ? 23.596 -2.679 -28.757 1.00 82.12 87 ARG A O 1
ATOM 697 N N . THR A 1 88 ? 23.233 -2.006 -26.649 1.00 83.50 88 THR A N 1
ATOM 698 C CA . THR A 1 88 ? 24.532 -1.323 -26.528 1.00 83.50 88 THR A CA 1
ATOM 699 C C . THR A 1 88 ? 25.694 -2.304 -26.501 1.00 83.50 88 THR A C 1
ATOM 701 O O . THR A 1 88 ? 26.718 -2.035 -27.125 1.00 83.50 88 THR A O 1
ATOM 704 N N . ASP A 1 89 ? 25.526 -3.446 -25.842 1.00 80.06 89 ASP A N 1
ATOM 705 C CA . ASP A 1 89 ? 26.576 -4.454 -25.708 1.00 80.06 89 ASP A CA 1
ATOM 706 C C . ASP A 1 89 ? 26.824 -5.169 -27.045 1.00 80.06 89 ASP A C 1
ATOM 708 O O . ASP A 1 89 ? 27.972 -5.288 -27.476 1.00 80.06 89 ASP A O 1
ATOM 712 N N . GLY A 1 90 ? 25.760 -5.505 -27.786 1.00 70.81 90 GLY A N 1
ATOM 713 C CA . GLY A 1 90 ? 25.878 -5.998 -29.162 1.00 70.81 90 GLY A CA 1
ATOM 714 C C . GLY A 1 90 ? 26.535 -4.985 -30.109 1.00 70.81 90 GLY A C 1
ATOM 715 O O . GLY A 1 90 ? 27.348 -5.360 -30.952 1.00 70.81 90 GLY A O 1
ATOM 716 N N . LYS A 1 91 ? 26.261 -3.683 -29.938 1.00 68.69 91 LYS A N 1
ATOM 717 C CA . LYS A 1 91 ? 26.889 -2.620 -30.743 1.00 68.69 91 LYS A CA 1
ATOM 718 C C . LYS A 1 91 ? 28.383 -2.467 -30.435 1.00 68.69 91 LYS A C 1
ATOM 720 O O . LYS A 1 91 ? 29.166 -2.282 -31.359 1.00 68.69 91 LYS A O 1
ATOM 725 N N . LYS A 1 92 ? 28.794 -2.592 -29.166 1.00 63.06 92 LYS A N 1
ATOM 726 C CA . LYS A 1 92 ? 30.217 -2.617 -28.778 1.00 63.06 92 LYS A CA 1
ATOM 727 C C . LYS A 1 92 ? 30.935 -3.833 -29.361 1.00 63.06 92 LYS A C 1
ATOM 729 O O . LYS A 1 92 ? 32.010 -3.671 -29.923 1.00 63.06 92 LYS A O 1
ATOM 734 N N . SER A 1 93 ? 30.323 -5.016 -29.284 1.00 62.66 93 SER A N 1
ATOM 735 C CA . SER A 1 93 ? 30.861 -6.236 -29.897 1.00 62.66 93 SER A CA 1
ATOM 736 C C . SER A 1 93 ? 31.043 -6.070 -31.412 1.00 62.66 93 SER A C 1
ATOM 738 O O . SER A 1 93 ? 32.145 -6.268 -31.913 1.00 62.66 93 SER A O 1
ATOM 740 N N . GLY A 1 94 ? 30.024 -5.597 -32.135 1.00 60.97 94 GLY A N 1
ATOM 741 C CA . GLY A 1 94 ? 30.111 -5.394 -33.585 1.00 60.97 94 GLY A CA 1
ATOM 742 C C . GLY A 1 94 ? 31.148 -4.349 -34.017 1.00 60.97 94 GLY A C 1
ATOM 743 O O . GLY A 1 94 ? 31.812 -4.540 -35.028 1.00 60.97 94 GLY A O 1
ATOM 744 N N . VAL A 1 95 ? 31.335 -3.270 -33.248 1.00 62.69 95 VAL A N 1
ATOM 745 C CA . VAL A 1 95 ? 32.371 -2.259 -33.537 1.00 62.69 95 VAL A CA 1
ATOM 746 C C . VAL A 1 95 ? 33.772 -2.800 -33.252 1.00 62.69 95 VAL A C 1
ATOM 748 O O . VAL A 1 95 ? 34.664 -2.614 -34.073 1.00 62.69 95 VAL A O 1
ATOM 751 N N . ILE A 1 96 ? 33.972 -3.498 -32.129 1.00 61.53 96 ILE A N 1
ATOM 752 C CA . ILE A 1 96 ? 35.282 -4.060 -31.769 1.00 61.53 96 ILE A CA 1
ATOM 753 C C . ILE A 1 96 ? 35.696 -5.142 -32.774 1.00 61.53 96 ILE A C 1
ATOM 755 O O . ILE A 1 96 ? 36.802 -5.078 -33.295 1.00 61.53 96 ILE A O 1
ATOM 759 N N . PHE A 1 97 ? 34.813 -6.089 -33.105 1.00 59.00 97 PHE A N 1
ATOM 760 C CA . PHE A 1 97 ? 35.126 -7.151 -34.069 1.00 59.00 97 PHE A CA 1
ATOM 761 C C . PHE A 1 97 ? 35.155 -6.655 -35.524 1.00 59.00 97 PHE A C 1
ATOM 763 O O . PHE A 1 97 ? 35.997 -7.097 -36.301 1.00 59.00 97 PHE A O 1
ATOM 770 N N . GLY A 1 98 ? 34.283 -5.716 -35.905 1.00 59.91 98 GLY A N 1
ATOM 771 C CA . GLY A 1 98 ? 34.212 -5.200 -37.275 1.00 59.91 98 GLY A CA 1
ATOM 772 C C . GLY A 1 98 ? 35.389 -4.303 -37.661 1.00 59.91 98 GLY A C 1
ATOM 773 O O . GLY A 1 98 ? 35.902 -4.417 -38.768 1.00 59.91 98 GLY A O 1
ATOM 774 N N . VAL A 1 99 ? 35.860 -3.440 -36.753 1.00 63.94 99 VAL A N 1
ATOM 775 C CA . VAL A 1 99 ? 37.018 -2.566 -37.022 1.00 63.94 99 VAL A CA 1
ATOM 776 C C . VAL A 1 99 ? 38.324 -3.363 -37.034 1.00 63.94 99 VAL A C 1
ATOM 778 O O . VAL A 1 99 ? 39.184 -3.104 -37.870 1.00 63.94 99 VAL A O 1
ATOM 781 N N . TRP A 1 100 ? 38.471 -4.371 -36.167 1.00 57.88 100 TRP A N 1
ATOM 782 C CA . TRP A 1 100 ? 39.647 -5.251 -36.190 1.00 57.88 100 TRP A CA 1
ATOM 783 C C . TRP A 1 100 ? 39.685 -6.174 -37.416 1.00 57.88 100 TRP A C 1
ATOM 785 O O . TRP A 1 100 ? 40.768 -6.447 -37.920 1.00 57.88 100 TRP A O 1
ATOM 795 N N . SER A 1 101 ? 38.528 -6.583 -37.952 1.00 56.56 101 SER A N 1
ATOM 796 C CA . SER A 1 101 ? 38.451 -7.341 -39.212 1.00 56.56 101 SER A CA 1
ATOM 797 C C . SER A 1 101 ? 38.919 -6.550 -40.443 1.00 56.56 101 SER A C 1
ATOM 799 O O . SER A 1 101 ? 39.190 -7.169 -41.462 1.00 56.56 101 SER A O 1
ATOM 801 N N . LEU A 1 102 ? 38.984 -5.215 -40.372 1.00 56.41 102 LEU A N 1
ATOM 802 C CA . LEU A 1 102 ? 39.469 -4.343 -41.453 1.00 56.41 102 LEU A CA 1
ATOM 803 C C . LEU A 1 102 ? 40.932 -3.904 -41.266 1.00 56.41 102 LEU A C 1
ATOM 805 O O . LEU A 1 102 ? 41.499 -3.293 -42.163 1.00 56.41 102 LEU A O 1
ATOM 809 N N . LEU A 1 103 ? 41.519 -4.150 -40.089 1.00 56.03 103 LEU A N 1
ATOM 810 C CA . LEU A 1 103 ? 42.893 -3.760 -39.740 1.00 56.03 103 LEU A CA 1
ATOM 811 C C . LEU A 1 103 ? 43.889 -4.932 -39.773 1.00 56.03 103 LEU A C 1
ATOM 813 O O . LEU A 1 103 ? 45.089 -4.693 -39.687 1.00 56.03 103 LEU A O 1
ATOM 817 N N . PHE A 1 104 ? 43.404 -6.171 -39.875 1.00 52.53 104 PHE A N 1
ATOM 818 C CA . PHE A 1 104 ? 44.204 -7.394 -40.028 1.00 52.53 104 PHE A CA 1
ATOM 819 C C . PHE A 1 104 ? 43.899 -8.109 -41.359 1.00 52.53 104 PHE A C 1
ATOM 821 O O . PHE A 1 104 ? 43.844 -9.338 -41.402 1.00 52.53 104 PHE A O 1
ATOM 828 N N . ASP A 1 105 ? 43.687 -7.319 -42.414 1.00 49.75 105 ASP A N 1
ATOM 829 C CA . ASP A 1 105 ? 43.845 -7.709 -43.824 1.00 49.75 105 ASP A CA 1
ATOM 830 C C . ASP A 1 105 ? 45.080 -6.983 -44.387 1.00 49.75 105 ASP A C 1
ATOM 832 O O . ASP A 1 105 ? 45.264 -5.792 -44.026 1.00 49.75 105 ASP A O 1
#

InterPro domains:
  IPR027392 Transcription factor zinc-finger [PF13453] (32-69)

Foldseek 3Di:
DPVVVVVVVVVVVPPPPPDPVCVVANAQRDQDPPPRHGFHWDAQLNATWTADPPPGTDDDPCRVVVNVVSVVVVVVVVVVVVVVVVVVVVVVVCVVVVVVVVVVD